Protein AF-A0A970PQY0-F1 (afdb_monomer_lite)

Foldseek 3Di:
DDPPPCVCVLVVLV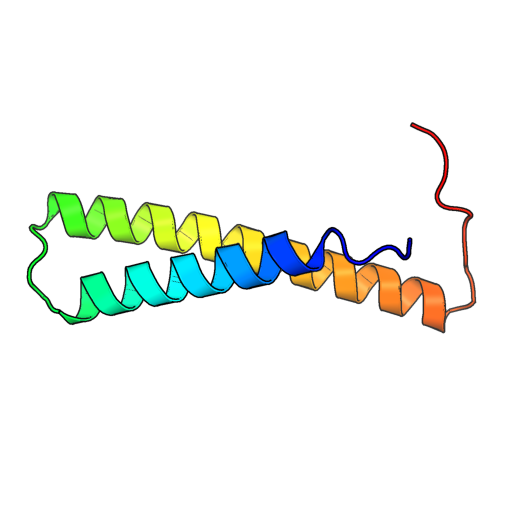VVLVVLVVVVVVVPDDPVRVVVSVVSNVVSVVVNVVVVVVVVV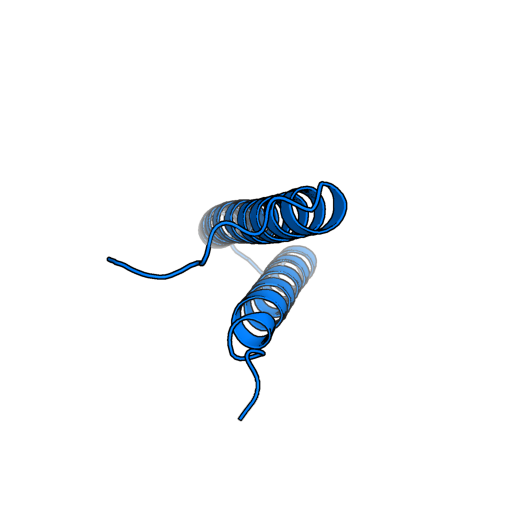VVVCVVVVNCPPPDDD

Radius of gyration: 17.18 Å; chains: 1; bounding box: 36×27×44 Å

Structure (mmCIF, N/CA/C/O backbone):
data_AF-A0A970PQY0-F1
#
_entry.id   AF-A0A970PQY0-F1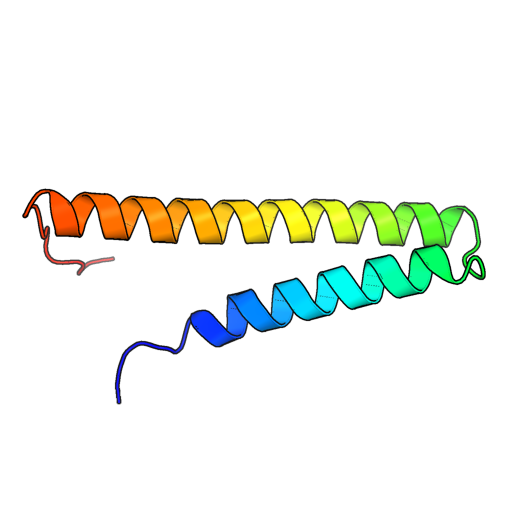
#
loop_
_atom_site.group_PDB
_atom_site.id
_atom_site.type_symbol
_atom_site.label_atom_id
_atom_site.label_alt_id
_atom_site.label_comp_id
_atom_site.label_asym_id
_atom_site.label_entity_id
_atom_site.label_seq_id
_atom_site.pdbx_PDB_ins_code
_atom_site.Cartn_x
_atom_site.Cartn_y
_atom_site.Cartn_z
_atom_site.occupancy
_atom_site.B_iso_or_equiv
_atom_site.auth_seq_id
_atom_site.auth_comp_id
_atom_site.auth_asym_id
_atom_site.auth_atom_id
_atom_site.pdbx_PDB_model_num
ATOM 1 N N . MET A 1 1 ? -0.947 -15.035 -26.042 1.00 34.50 1 MET A N 1
ATOM 2 C CA . MET A 1 1 ? -1.827 -14.282 -25.122 1.00 34.50 1 MET A CA 1
ATOM 3 C C . MET A 1 1 ? -0.910 -13.432 -24.265 1.00 34.50 1 MET A C 1
ATOM 5 O O . MET A 1 1 ? -0.144 -13.987 -23.494 1.00 34.50 1 MET A O 1
ATOM 9 N N . SER A 1 2 ? -0.852 -12.141 -24.590 1.00 40.31 2 SER A N 1
ATOM 10 C CA . SER A 1 2 ? 0.227 -11.202 -24.252 1.00 40.31 2 SER A CA 1
ATOM 11 C C . SER A 1 2 ? 0.351 -10.929 -22.745 1.00 40.31 2 SER A C 1
ATOM 13 O O . SER A 1 2 ? -0.643 -10.906 -22.022 1.00 40.31 2 SER A O 1
ATOM 15 N N . GLU A 1 3 ? 1.599 -10.760 -22.310 1.00 45.06 3 GLU A N 1
ATOM 16 C CA . GLU A 1 3 ? 2.118 -10.515 -20.961 1.00 45.06 3 GLU A CA 1
ATOM 17 C C . GLU A 1 3 ? 1.523 -9.289 -20.230 1.00 45.06 3 GLU A C 1
ATOM 19 O O . GLU A 1 3 ? 2.212 -8.313 -19.954 1.00 45.06 3 GLU A O 1
ATOM 24 N N . TYR A 1 4 ? 0.249 -9.351 -19.842 1.00 47.81 4 TYR A N 1
ATOM 25 C CA . TYR A 1 4 ? -0.371 -8.390 -18.910 1.00 47.81 4 TYR A CA 1
ATOM 26 C C . TYR A 1 4 ? -0.827 -9.037 -17.599 1.00 47.81 4 TYR A C 1
ATOM 28 O O . TYR A 1 4 ? -1.498 -8.421 -16.779 1.00 47.81 4 TYR A O 1
ATOM 36 N N . LYS A 1 5 ? -0.417 -10.281 -17.333 1.00 44.19 5 LYS A N 1
ATOM 37 C CA . LYS A 1 5 ? -0.822 -11.019 -16.124 1.00 44.19 5 LYS A CA 1
ATOM 38 C C . LYS A 1 5 ? -0.311 -10.398 -14.808 1.00 44.19 5 LYS A C 1
ATOM 40 O O . LYS A 1 5 ? -0.683 -10.871 -13.743 1.00 44.19 5 LYS A O 1
ATOM 45 N N . ASN A 1 6 ? 0.504 -9.343 -14.874 1.00 53.19 6 ASN A N 1
ATOM 46 C CA . ASN A 1 6 ? 1.050 -8.656 -13.705 1.00 53.19 6 ASN A CA 1
ATOM 47 C C . ASN A 1 6 ? 0.394 -7.294 -13.404 1.00 53.19 6 ASN A C 1
ATOM 49 O O . ASN A 1 6 ? 0.591 -6.779 -12.311 1.00 53.19 6 ASN A O 1
ATOM 53 N N . THR A 1 7 ? -0.393 -6.712 -14.322 1.00 50.22 7 THR A N 1
ATOM 54 C CA . THR A 1 7 ? -1.115 -5.455 -14.033 1.00 50.22 7 THR A CA 1
ATOM 55 C C . THR A 1 7 ? -2.281 -5.682 -13.082 1.00 50.22 7 THR A C 1
ATOM 57 O O . THR A 1 7 ? -2.485 -4.862 -12.198 1.00 50.22 7 THR A O 1
ATOM 60 N N . ALA A 1 8 ? -2.963 -6.831 -13.180 1.00 56.69 8 ALA A N 1
ATOM 61 C CA . ALA A 1 8 ? -3.999 -7.217 -12.218 1.00 56.69 8 ALA A CA 1
ATOM 62 C C . ALA A 1 8 ? -3.467 -7.169 -10.773 1.00 56.69 8 ALA A C 1
ATOM 64 O O . ALA A 1 8 ? -4.082 -6.579 -9.905 1.00 56.69 8 ALA A O 1
ATOM 65 N N . ASN A 1 9 ? -2.241 -7.644 -10.537 1.00 82.56 9 ASN A N 1
ATOM 66 C CA . ASN A 1 9 ? -1.669 -7.681 -9.192 1.00 82.56 9 ASN A C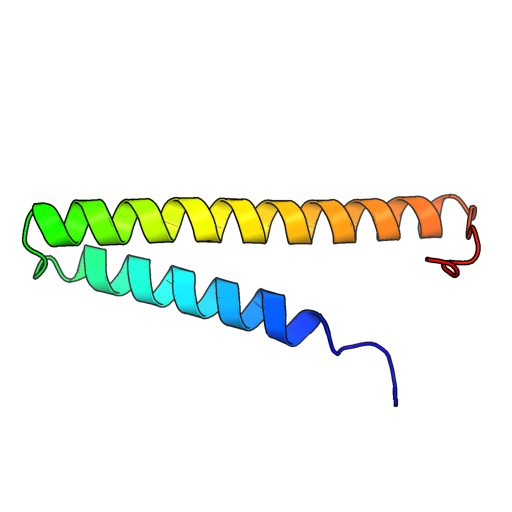A 1
ATOM 67 C C . ASN A 1 9 ? -1.284 -6.296 -8.629 1.00 82.56 9 ASN A C 1
ATOM 69 O O . ASN A 1 9 ? -1.131 -6.170 -7.420 1.00 82.56 9 ASN A O 1
ATOM 73 N N . PHE A 1 10 ? -1.074 -5.274 -9.466 1.00 90.44 10 PHE A N 1
ATOM 74 C CA . PHE A 1 10 ? -0.818 -3.911 -8.985 1.00 90.44 10 PHE A CA 1
ATOM 75 C C . PHE A 1 10 ? -2.128 -3.184 -8.686 1.00 90.44 10 PHE A C 1
ATOM 77 O O . PHE A 1 10 ? -2.285 -2.657 -7.589 1.00 90.44 10 PHE A O 1
ATOM 84 N N . GLU A 1 11 ? -3.067 -3.202 -9.637 1.00 92.12 11 GLU A N 1
ATOM 85 C CA . GLU A 1 11 ? -4.370 -2.544 -9.485 1.00 92.12 11 GLU A CA 1
ATOM 86 C C . GLU A 1 11 ? -5.152 -3.139 -8.302 1.00 92.12 11 GLU A C 1
ATOM 88 O O . GLU A 1 11 ? -5.649 -2.389 -7.469 1.00 92.12 11 GLU A O 1
ATOM 93 N N . ASP A 1 12 ? -5.141 -4.469 -8.129 1.00 92.31 12 ASP A N 1
ATOM 94 C CA . ASP A 1 12 ? -5.794 -5.137 -6.992 1.00 92.31 12 ASP A CA 1
ATOM 95 C C . ASP A 1 12 ? -5.191 -4.697 -5.641 1.00 92.31 12 ASP A C 1
ATOM 97 O O . ASP A 1 12 ? -5.897 -4.517 -4.645 1.00 92.31 12 ASP A O 1
ATOM 101 N N . LYS A 1 13 ? -3.864 -4.511 -5.579 1.00 93.50 13 LYS A N 1
ATOM 102 C CA . LYS A 1 13 ? -3.187 -4.010 -4.370 1.00 93.50 13 LYS A CA 1
ATOM 103 C C . LYS A 1 13 ? -3.506 -2.542 -4.116 1.00 93.50 13 LYS A C 1
ATOM 105 O O . LYS A 1 13 ? -3.580 -2.140 -2.958 1.00 93.50 13 LYS A O 1
ATOM 110 N N . LEU A 1 14 ? -3.650 -1.745 -5.172 1.00 95.38 14 LEU A N 1
ATOM 111 C CA . LEU A 1 14 ? -3.996 -0.336 -5.059 1.00 95.38 14 LEU A CA 1
ATOM 112 C C . LEU A 1 14 ? -5.426 -0.180 -4.533 1.00 95.38 14 LEU A C 1
ATOM 114 O O . LEU A 1 14 ? -5.620 0.509 -3.535 1.00 95.38 14 LEU A O 1
ATOM 118 N N . GLU A 1 15 ? -6.384 -0.910 -5.104 1.00 95.94 15 GLU A N 1
ATOM 119 C CA . GLU A 1 15 ? -7.779 -0.926 -4.647 1.00 95.94 15 GLU A CA 1
ATOM 120 C C . GLU A 1 15 ? -7.886 -1.396 -3.187 1.00 95.94 15 GLU A C 1
ATOM 122 O O . GLU A 1 15 ? -8.582 -0.794 -2.368 1.00 95.94 15 GLU A O 1
ATOM 127 N N . ALA A 1 16 ? -7.129 -2.432 -2.810 1.00 94.44 16 ALA A N 1
ATOM 128 C CA . ALA A 1 16 ? -7.075 -2.880 -1.423 1.00 94.44 16 ALA A CA 1
ATOM 129 C C . ALA A 1 16 ? -6.512 -1.804 -0.472 1.00 94.44 16 ALA A C 1
ATOM 131 O O . ALA A 1 16 ? -6.967 -1.706 0.668 1.00 94.44 16 ALA A O 1
ATOM 132 N N . LEU A 1 17 ? -5.548 -0.984 -0.911 1.00 96.38 17 LEU A N 1
ATOM 133 C CA . LEU A 1 17 ? -5.006 0.109 -0.101 1.00 96.38 17 LEU A CA 1
ATOM 134 C C . LEU A 1 17 ? -6.034 1.227 0.070 1.00 96.38 17 LEU A C 1
ATOM 136 O O . LEU A 1 17 ? -6.224 1.712 1.184 1.00 96.38 17 LEU A O 1
ATOM 140 N N . GLU A 1 18 ? -6.723 1.597 -1.006 1.00 96.44 18 GLU A N 1
ATOM 141 C CA . GLU A 1 18 ? -7.796 2.592 -0.985 1.00 96.44 18 GLU A CA 1
ATOM 142 C C . GLU A 1 18 ? -8.938 2.166 -0.055 1.00 96.44 18 GLU A C 1
ATOM 144 O O . GLU A 1 18 ? -9.406 2.967 0.756 1.00 96.44 18 GLU A O 1
ATOM 149 N N . ALA A 1 19 ? -9.325 0.888 -0.086 1.00 95.50 19 ALA A N 1
ATOM 150 C CA . ALA A 1 19 ? -10.332 0.339 0.817 1.00 95.50 19 ALA A CA 1
ATOM 151 C C . ALA A 1 19 ? -9.904 0.418 2.294 1.00 95.50 19 ALA A C 1
ATOM 153 O O . ALA A 1 19 ? -10.714 0.770 3.154 1.00 95.50 19 ALA A O 1
ATOM 154 N N . LEU A 1 20 ? -8.631 0.132 2.603 1.00 95.12 20 LEU A N 1
ATOM 155 C CA . LEU A 1 20 ? -8.104 0.272 3.966 1.00 95.12 20 LEU A CA 1
ATOM 156 C C . LEU A 1 20 ? -8.132 1.734 4.429 1.00 95.12 20 LEU A C 1
ATOM 158 O O . LEU A 1 20 ? -8.527 1.999 5.563 1.00 95.12 20 LEU A O 1
ATOM 162 N N . VAL A 1 21 ? -7.754 2.678 3.561 1.00 95.50 21 VAL A N 1
ATOM 163 C CA . VAL A 1 21 ? -7.801 4.117 3.865 1.00 95.50 21 VAL A CA 1
ATOM 164 C C . VAL A 1 21 ? -9.235 4.564 4.132 1.00 95.50 21 VAL A C 1
ATOM 166 O O . VAL A 1 21 ? -9.491 5.156 5.179 1.00 95.50 21 VAL A O 1
ATOM 169 N N . ALA A 1 22 ? -10.181 4.205 3.260 1.00 95.19 22 ALA A N 1
ATOM 170 C CA . ALA A 1 22 ? -11.594 4.527 3.446 1.00 95.19 22 ALA A CA 1
ATOM 171 C C . ALA A 1 22 ? -12.127 3.991 4.788 1.00 95.19 22 ALA A C 1
ATOM 173 O O . ALA A 1 22 ? -12.792 4.709 5.533 1.00 95.19 22 ALA A O 1
ATOM 174 N N . GLN A 1 23 ? -11.759 2.759 5.153 1.00 93.06 23 GLN A N 1
ATOM 175 C CA . GLN A 1 23 ? -12.144 2.161 6.433 1.00 93.06 23 GLN A CA 1
ATOM 176 C C . GLN A 1 23 ? -11.575 2.928 7.643 1.00 93.06 23 GLN A C 1
ATOM 178 O O . GLN A 1 23 ? -12.240 3.039 8.675 1.00 93.06 23 GLN A O 1
ATOM 183 N N . MET A 1 24 ? -10.352 3.460 7.539 1.00 92.38 24 MET A N 1
ATOM 184 C CA . MET A 1 24 ? -9.744 4.288 8.588 1.00 92.38 24 MET A CA 1
ATOM 185 C C . MET A 1 24 ? -10.416 5.664 8.693 1.00 92.38 24 MET A C 1
ATOM 187 O O . MET A 1 24 ? -10.627 6.154 9.802 1.00 92.38 24 MET A O 1
ATOM 191 N N . GLU A 1 25 ? -10.788 6.265 7.562 1.00 93.94 25 GLU A N 1
ATOM 192 C CA . GLU A 1 25 ? -11.464 7.568 7.501 1.00 93.94 25 GLU A CA 1
ATOM 193 C C . GLU A 1 25 ? -12.906 7.523 8.024 1.00 93.94 25 GLU A C 1
ATOM 195 O O . GLU A 1 25 ? -13.387 8.509 8.583 1.00 93.94 25 GLU A O 1
ATOM 200 N N . GLU A 1 26 ? -13.584 6.374 7.930 1.00 93.31 26 GLU A N 1
ATOM 201 C CA . GLU A 1 26 ? -14.911 6.181 8.527 1.00 93.31 26 GLU A CA 1
ATOM 202 C C . GLU A 1 26 ? -14.921 6.331 10.058 1.00 93.31 26 GLU A C 1
ATOM 204 O O . GLU A 1 26 ? -15.982 6.556 10.645 1.00 93.31 26 GLU A O 1
ATOM 209 N N . GLY A 1 27 ? -13.767 6.183 10.721 1.00 90.56 27 GLY A N 1
ATOM 210 C CA . GLY A 1 27 ? -13.620 6.415 12.161 1.00 90.56 27 GLY A CA 1
ATOM 211 C C . GLY A 1 27 ? -14.354 5.411 13.060 1.00 90.56 27 GLY A C 1
ATOM 212 O O . GLY A 1 27 ? -14.558 5.682 14.241 1.00 90.56 27 GLY A O 1
ATOM 213 N N . LYS A 1 28 ? -14.768 4.256 12.520 1.00 92.62 28 LYS A N 1
ATOM 214 C CA . LYS A 1 28 ? -15.506 3.206 13.254 1.00 92.62 28 LYS A CA 1
ATOM 215 C C . LYS A 1 28 ? -14.613 2.121 13.861 1.00 92.62 28 LYS A C 1
ATOM 217 O O . LYS A 1 28 ? -15.123 1.243 14.551 1.00 92.62 28 LYS A O 1
ATOM 222 N N . LEU A 1 29 ? -13.311 2.160 13.585 1.00 93.56 29 LEU A N 1
ATOM 223 C CA . LEU A 1 29 ? -12.354 1.163 14.059 1.00 93.56 29 LEU A CA 1
ATOM 224 C C . LEU A 1 29 ? -11.980 1.415 15.517 1.00 93.56 29 LEU A C 1
ATOM 226 O O . LEU A 1 29 ? -11.709 2.548 15.919 1.00 93.56 29 LEU A O 1
ATOM 230 N N . SER A 1 30 ? -11.916 0.343 16.302 1.00 96.25 30 SER A N 1
ATOM 231 C CA . SER A 1 30 ? -11.253 0.377 17.604 1.00 96.25 30 SER A CA 1
ATOM 232 C C . SER A 1 30 ? -9.751 0.637 17.446 1.00 96.25 30 SER A C 1
ATOM 234 O O . SER A 1 30 ? -9.190 0.513 16.357 1.00 96.25 30 SER A O 1
ATOM 236 N N . LEU A 1 31 ? -9.070 0.985 18.541 1.00 94.06 31 LEU A N 1
ATOM 237 C CA . LEU A 1 31 ? -7.633 1.272 18.512 1.00 94.06 31 LEU A CA 1
ATOM 238 C C . LEU A 1 31 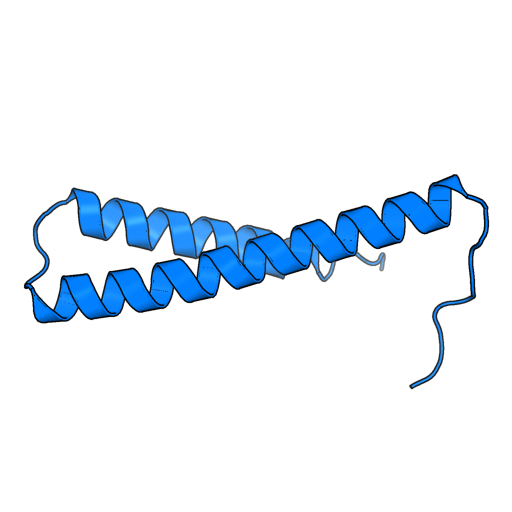? -6.809 0.084 17.982 1.00 94.06 31 LEU A C 1
ATOM 240 O O . LEU A 1 31 ? -5.927 0.278 17.148 1.00 94.06 31 LEU A O 1
ATOM 244 N N . ASP A 1 32 ? -7.129 -1.136 18.417 1.00 95.69 32 ASP A N 1
ATOM 245 C CA . ASP A 1 32 ? -6.433 -2.348 17.973 1.00 95.69 32 ASP A CA 1
ATOM 246 C C . ASP A 1 32 ? -6.681 -2.627 16.482 1.00 95.69 32 ASP A C 1
ATOM 248 O O . ASP A 1 32 ? -5.759 -2.974 15.740 1.00 95.69 32 ASP A O 1
ATOM 252 N N . GLU A 1 33 ? -7.912 -2.416 16.007 1.00 95.00 33 GLU A N 1
ATOM 253 C CA . GLU A 1 33 ? -8.247 -2.545 14.586 1.00 95.00 33 GLU A CA 1
ATOM 254 C C . GLU A 1 33 ? -7.566 -1.469 13.739 1.00 95.00 33 GLU A C 1
ATOM 256 O O . GLU A 1 33 ? -7.108 -1.764 12.635 1.00 95.00 33 GLU A O 1
ATOM 261 N N . LEU A 1 34 ? -7.460 -0.237 14.245 1.00 94.81 34 LEU A N 1
ATOM 262 C CA . LEU A 1 34 ? -6.769 0.859 13.573 1.00 94.81 34 LEU A CA 1
ATOM 263 C C . LEU A 1 34 ? -5.280 0.534 13.401 1.00 94.81 34 LEU A C 1
ATOM 265 O O . LEU A 1 34 ? -4.746 0.690 12.304 1.00 94.81 34 LEU A O 1
ATOM 269 N N . LEU A 1 35 ? -4.628 0.023 14.450 1.00 95.94 35 LEU A N 1
ATOM 270 C CA . LEU A 1 35 ? -3.230 -0.413 14.399 1.00 95.94 35 LEU A CA 1
ATOM 271 C C . LEU A 1 35 ? -3.034 -1.553 13.393 1.00 95.94 35 LEU A C 1
ATOM 273 O O . LEU A 1 35 ? -2.146 -1.483 12.544 1.00 95.94 35 LEU A O 1
ATOM 277 N N . ALA A 1 36 ? -3.905 -2.564 13.417 1.00 95.75 36 ALA A N 1
ATOM 278 C CA . ALA A 1 36 ? -3.840 -3.674 12.470 1.00 95.75 36 ALA A CA 1
ATOM 279 C C . ALA A 1 36 ? -4.084 -3.228 11.015 1.00 95.75 36 ALA A C 1
ATOM 281 O O . ALA A 1 36 ? -3.446 -3.730 10.087 1.00 95.75 36 ALA A O 1
ATOM 282 N N . THR A 1 37 ? -5.009 -2.289 10.801 1.00 94.75 37 THR A N 1
ATOM 283 C CA . THR A 1 37 ? -5.331 -1.726 9.479 1.00 94.75 37 THR A CA 1
ATOM 284 C C . THR A 1 37 ? -4.165 -0.890 8.955 1.00 94.75 37 THR A C 1
ATOM 286 O O . THR A 1 37 ? -3.763 -1.052 7.804 1.00 94.75 37 THR A O 1
ATOM 289 N N . TYR A 1 38 ? -3.546 -0.090 9.824 1.00 95.06 38 TYR A N 1
ATOM 290 C CA . TYR A 1 38 ? -2.348 0.681 9.512 1.00 95.06 38 TYR A CA 1
ATOM 291 C C . TYR A 1 38 ? -1.170 -0.216 9.109 1.00 95.06 38 TYR A C 1
ATOM 293 O O . TYR A 1 38 ? -0.577 -0.006 8.053 1.00 95.06 38 TYR A O 1
ATOM 301 N N . GLU A 1 39 ? -0.861 -1.263 9.883 1.00 96.50 39 GLU A N 1
ATOM 302 C CA . GLU A 1 39 ? 0.221 -2.199 9.543 1.00 96.50 39 GLU A CA 1
ATOM 303 C C . GLU A 1 39 ? 0.011 -2.877 8.183 1.00 96.50 39 GLU A C 1
ATOM 305 O O . GLU A 1 39 ? 0.965 -3.068 7.421 1.00 96.50 39 GLU A O 1
ATOM 310 N N . LYS A 1 40 ? -1.235 -3.251 7.866 1.00 95.38 40 LYS A N 1
ATOM 311 C CA . LYS A 1 40 ? -1.590 -3.801 6.551 1.00 95.38 40 LYS A CA 1
ATOM 312 C C . LYS A 1 40 ? -1.391 -2.765 5.447 1.00 95.38 40 LYS A C 1
ATOM 314 O O . LYS A 1 40 ? -0.787 -3.096 4.430 1.00 95.38 40 LYS A O 1
ATOM 319 N N . GLY A 1 41 ? -1.843 -1.530 5.665 1.00 95.81 41 GLY A N 1
ATOM 320 C CA . GLY A 1 41 ? -1.688 -0.429 4.717 1.00 95.81 41 GLY A CA 1
ATOM 321 C C . GLY A 1 41 ? -0.221 -0.130 4.402 1.00 95.81 41 GLY A C 1
ATOM 322 O O . GLY A 1 41 ? 0.140 -0.026 3.234 1.00 95.81 41 GLY A O 1
ATOM 323 N N . VAL A 1 42 ? 0.647 -0.095 5.421 1.00 96.88 42 VAL A N 1
ATOM 324 C CA . VAL A 1 42 ? 2.097 0.109 5.243 1.00 96.88 42 VAL A CA 1
ATOM 325 C C . VAL A 1 42 ? 2.712 -0.990 4.376 1.00 96.88 42 VAL A C 1
ATOM 327 O O . VAL A 1 42 ? 3.374 -0.692 3.385 1.00 96.88 42 VAL A O 1
ATOM 330 N N . LYS A 1 43 ? 2.437 -2.265 4.681 1.00 95.88 43 LYS A N 1
ATOM 331 C CA . LYS A 1 43 ? 2.956 -3.400 3.892 1.00 95.88 43 LYS A CA 1
ATOM 332 C C . LYS A 1 43 ? 2.503 -3.348 2.433 1.00 95.88 43 LYS A C 1
ATOM 334 O O . LYS A 1 43 ? 3.258 -3.705 1.528 1.00 95.88 43 LYS A O 1
ATOM 339 N N . LEU A 1 44 ? 1.263 -2.928 2.207 1.00 95.69 44 LEU A N 1
ATOM 340 C CA . LEU A 1 44 ? 0.683 -2.834 0.877 1.00 95.69 44 LEU A CA 1
ATOM 341 C C . LEU A 1 44 ? 1.299 -1.676 0.080 1.00 95.69 44 LEU A C 1
ATOM 343 O O . LEU A 1 44 ? 1.695 -1.872 -1.069 1.00 95.69 44 LEU A O 1
ATOM 347 N N . ALA A 1 45 ? 1.480 -0.516 0.717 1.00 95.69 45 ALA A N 1
ATOM 348 C CA . ALA A 1 45 ? 2.171 0.634 0.141 1.00 95.69 45 ALA A CA 1
ATOM 349 C C . ALA A 1 45 ? 3.629 0.309 -0.231 1.00 95.69 45 ALA A C 1
ATOM 351 O O . ALA A 1 45 ? 4.071 0.639 -1.333 1.00 95.69 45 ALA A O 1
ATOM 352 N N . ASP A 1 46 ? 4.353 -0.404 0.636 1.00 96.31 46 ASP A N 1
ATOM 353 C CA . ASP A 1 46 ? 5.718 -0.862 0.353 1.00 96.31 46 ASP A CA 1
ATOM 354 C C . ASP A 1 46 ? 5.759 -1.807 -0.857 1.00 96.31 46 ASP A C 1
ATOM 356 O O . ASP A 1 46 ? 6.628 -1.678 -1.725 1.00 96.31 46 ASP A O 1
ATOM 360 N N . SER A 1 47 ? 4.794 -2.729 -0.968 1.00 93.00 47 SER A N 1
ATOM 361 C CA . SER A 1 47 ? 4.703 -3.605 -2.140 1.00 93.00 47 SER A CA 1
ATOM 362 C C . SER A 1 47 ? 4.410 -2.828 -3.424 1.00 93.00 47 SER A C 1
ATOM 364 O O . SER A 1 47 ? 5.006 -3.148 -4.450 1.00 93.00 47 SER A O 1
ATOM 366 N N . LEU A 1 48 ? 3.500 -1.851 -3.392 1.00 95.19 48 LEU A N 1
ATOM 367 C CA . LEU A 1 48 ? 3.167 -1.025 -4.558 1.00 95.19 48 LEU A CA 1
ATOM 368 C C . LEU A 1 48 ? 4.388 -0.227 -5.021 1.00 95.19 48 LEU A C 1
ATOM 370 O O . LEU A 1 48 ? 4.692 -0.183 -6.213 1.00 95.19 48 LEU A O 1
ATOM 374 N N . LYS A 1 49 ? 5.142 0.344 -4.076 1.00 95.38 49 LYS A N 1
ATOM 375 C CA . LYS A 1 49 ? 6.395 1.044 -4.371 1.00 95.38 49 LYS A CA 1
ATOM 376 C C . LYS A 1 49 ? 7.402 0.127 -5.068 1.00 95.38 49 LYS A C 1
ATOM 378 O O . LYS A 1 49 ? 7.969 0.517 -6.085 1.00 95.38 49 LYS A O 1
ATOM 383 N N . LEU A 1 50 ? 7.584 -1.096 -4.569 1.00 92.94 50 LEU A N 1
ATOM 384 C CA . LEU A 1 50 ? 8.492 -2.072 -5.176 1.00 92.94 50 LEU A CA 1
ATOM 385 C C . LEU A 1 50 ? 8.063 -2.455 -6.601 1.00 92.94 50 LEU A C 1
ATOM 387 O O . LEU A 1 50 ? 8.904 -2.618 -7.487 1.00 92.94 50 LEU A O 1
ATOM 391 N N . ASP A 1 51 ? 6.760 -2.592 -6.838 1.00 91.69 51 ASP A N 1
ATOM 392 C CA . ASP A 1 51 ? 6.230 -2.891 -8.168 1.00 91.69 51 ASP A CA 1
ATOM 393 C C . ASP A 1 51 ? 6.493 -1.733 -9.152 1.00 91.69 51 ASP A C 1
ATOM 395 O O . ASP A 1 51 ? 6.925 -1.975 -10.284 1.00 91.69 51 ASP A O 1
ATOM 399 N N . LEU A 1 52 ? 6.355 -0.478 -8.706 1.00 94.31 52 LEU A N 1
ATOM 400 C CA . LEU A 1 52 ? 6.718 0.706 -9.497 1.00 94.31 52 LEU A CA 1
ATOM 401 C C . LEU A 1 52 ? 8.224 0.782 -9.782 1.00 94.31 52 LEU A C 1
ATOM 403 O O . LEU A 1 52 ? 8.619 1.060 -10.915 1.00 94.31 52 LEU A O 1
ATOM 407 N N . GLU A 1 53 ? 9.073 0.497 -8.792 1.00 93.06 53 GLU A N 1
ATOM 408 C CA . GLU A 1 53 ? 10.533 0.472 -8.961 1.00 93.06 53 GLU A CA 1
ATOM 409 C C . GLU A 1 53 ? 10.960 -0.568 -10.007 1.00 93.06 53 GLU A C 1
ATOM 411 O O . GLU A 1 53 ? 11.782 -0.279 -10.881 1.00 93.06 53 GLU A O 1
ATOM 416 N N . ARG A 1 54 ? 10.353 -1.761 -9.988 1.00 89.75 54 ARG A N 1
ATOM 417 C CA . ARG A 1 54 ? 10.587 -2.809 -10.999 1.00 89.75 54 ARG A CA 1
ATOM 418 C C . ARG A 1 54 ? 10.152 -2.367 -12.392 1.00 89.75 54 ARG A C 1
ATOM 420 O O . ARG A 1 54 ? 10.885 -2.580 -13.360 1.00 89.75 54 ARG A O 1
ATOM 427 N N . ALA A 1 55 ? 8.980 -1.742 -12.505 1.00 89.38 55 ALA A N 1
ATOM 428 C CA . ALA A 1 55 ? 8.497 -1.213 -13.776 1.00 89.38 55 ALA A CA 1
ATOM 429 C C . ALA A 1 55 ? 9.442 -0.128 -14.323 1.00 89.38 55 ALA A C 1
ATOM 431 O O . ALA A 1 55 ? 9.798 -0.148 -15.503 1.00 89.38 55 ALA A O 1
ATOM 432 N N . GLN A 1 56 ? 9.914 0.775 -13.459 1.00 90.25 56 GLN A N 1
ATOM 433 C CA . GLN A 1 56 ? 10.882 1.809 -13.817 1.00 90.25 56 GLN A CA 1
ATOM 434 C C . GLN A 1 56 ? 12.226 1.214 -14.260 1.00 90.25 56 GLN A C 1
ATOM 436 O O . GLN A 1 56 ? 12.786 1.668 -15.262 1.00 90.25 56 GLN A O 1
ATOM 441 N N . ALA A 1 57 ? 12.735 0.197 -13.558 1.00 89.75 57 ALA A N 1
ATOM 442 C CA . ALA A 1 57 ? 13.968 -0.496 -13.926 1.00 89.75 57 ALA A CA 1
ATOM 443 C C . ALA A 1 57 ? 13.856 -1.126 -15.323 1.00 89.75 57 ALA A C 1
ATOM 445 O O . ALA A 1 57 ? 14.684 -0.835 -16.188 1.00 89.75 57 ALA A O 1
ATOM 446 N N . LYS A 1 58 ? 12.771 -1.868 -15.588 1.00 87.75 58 LYS A N 1
ATOM 447 C CA . LYS A 1 58 ? 12.499 -2.466 -16.906 1.00 87.75 58 LYS A CA 1
ATOM 448 C C . LYS A 1 58 ? 12.420 -1.406 -18.011 1.00 87.75 58 LYS A C 1
ATOM 450 O O . LYS A 1 58 ? 12.986 -1.581 -19.087 1.00 87.75 58 LYS A O 1
ATOM 455 N N . LEU A 1 59 ? 11.766 -0.270 -17.752 1.00 90.19 59 LEU A N 1
ATOM 456 C CA . LEU A 1 59 ? 11.726 0.851 -18.700 1.00 90.19 59 LEU A CA 1
ATOM 457 C C . LEU A 1 59 ? 13.113 1.454 -18.961 1.00 90.19 59 LEU A C 1
ATOM 459 O O . LEU A 1 59 ? 13.401 1.854 -20.089 1.00 90.19 59 LEU A O 1
ATOM 463 N N . SER A 1 60 ? 13.967 1.537 -17.940 1.00 87.81 60 SER A N 1
ATOM 464 C CA . SER A 1 60 ? 15.341 2.034 -18.074 1.00 87.81 60 SER A CA 1
ATOM 465 C C . SER A 1 60 ? 16.197 1.112 -18.947 1.00 87.81 60 SER A C 1
ATOM 467 O O . SER A 1 60 ? 16.886 1.595 -19.846 1.00 87.81 60 SER A O 1
ATOM 469 N N . GLU A 1 61 ? 16.102 -0.205 -18.748 1.00 90.00 61 GLU A N 1
ATOM 470 C CA . GLU A 1 61 ? 16.798 -1.213 -19.563 1.00 90.00 61 GLU A CA 1
ATOM 471 C C . GLU A 1 61 ? 16.382 -1.141 -21.037 1.00 90.00 61 GLU A C 1
ATOM 473 O O . GLU A 1 61 ? 17.236 -1.083 -21.927 1.00 90.00 61 GLU A O 1
ATOM 478 N N . LEU A 1 62 ? 15.071 -1.048 -21.292 1.00 88.69 62 LEU A N 1
ATOM 479 C CA . LEU A 1 62 ? 14.519 -0.897 -22.640 1.00 88.69 62 LEU A CA 1
ATOM 480 C C . LEU A 1 62 ? 15.014 0.387 -23.323 1.00 88.69 62 LEU A C 1
ATOM 482 O O . LEU A 1 62 ? 15.382 0.359 -24.496 1.00 88.69 62 LEU A O 1
ATOM 486 N N . LYS A 1 63 ? 15.073 1.511 -22.593 1.00 84.56 63 LYS A N 1
ATOM 487 C CA . LYS A 1 63 ? 15.585 2.792 -23.115 1.00 84.56 63 LYS A CA 1
ATOM 488 C C . LYS A 1 63 ? 17.076 2.753 -23.442 1.00 84.56 63 LYS A C 1
ATOM 490 O O . LYS A 1 63 ? 17.507 3.439 -24.362 1.00 84.56 63 LYS A O 1
ATOM 495 N N . GLN A 1 64 ? 17.859 1.974 -22.700 1.00 81.31 64 GLN A N 1
ATOM 496 C CA . GLN A 1 64 ? 19.304 1.849 -22.904 1.00 81.31 64 GLN A CA 1
ATOM 497 C C . GLN A 1 64 ? 19.676 0.823 -23.989 1.00 81.31 64 GLN A C 1
ATOM 499 O O . GLN A 1 64 ? 20.860 0.582 -24.216 1.00 81.31 64 GLN A O 1
ATOM 504 N N . GLY A 1 65 ? 18.697 0.195 -24.656 1.00 65.62 65 GLY A N 1
ATOM 505 C CA . GLY A 1 65 ? 18.938 -0.817 -25.694 1.00 65.62 65 GLY A CA 1
ATOM 506 C C . GLY A 1 65 ? 19.600 -2.101 -25.176 1.00 65.62 65 GLY A C 1
ATOM 507 O O . GLY A 1 65 ? 19.932 -2.983 -25.962 1.00 65.62 65 GLY A O 1
ATOM 508 N N . SER A 1 66 ? 19.776 -2.229 -23.858 1.00 60.97 66 SER A N 1
ATOM 509 C CA . SER A 1 66 ? 20.337 -3.406 -23.199 1.00 60.97 66 SER A CA 1
ATOM 510 C C . SER A 1 66 ? 19.211 -4.371 -22.860 1.00 60.97 66 SER A C 1
ATOM 512 O O . SER A 1 66 ? 18.895 -4.598 -21.696 1.00 60.97 66 SER A O 1
ATOM 514 N N . VAL A 1 67 ? 18.582 -4.936 -23.889 1.00 59.28 67 VAL A N 1
ATOM 515 C CA . VAL A 1 67 ? 17.679 -6.072 -23.698 1.00 59.28 67 VAL A CA 1
ATOM 516 C C . VAL A 1 67 ? 18.559 -7.289 -23.439 1.00 59.28 67 VAL A C 1
ATOM 518 O O . VAL A 1 67 ? 18.973 -7.982 -24.367 1.00 59.28 67 VAL A O 1
ATOM 521 N N . LYS A 1 68 ? 18.905 -7.536 -22.172 1.00 57.34 68 LYS A N 1
ATOM 522 C CA . LYS A 1 68 ? 19.320 -8.887 -21.794 1.00 57.34 68 LYS A CA 1
ATOM 523 C C . LYS A 1 68 ? 18.080 -9.774 -21.932 1.00 57.34 68 LYS A C 1
ATOM 525 O O . LYS A 1 68 ? 17.025 -9.376 -21.435 1.00 57.34 68 LYS A O 1
ATOM 530 N N . PRO A 1 69 ? 18.163 -10.909 -22.646 1.00 51.81 69 PRO A N 1
ATOM 531 C CA . PRO A 1 69 ? 17.031 -11.813 -22.759 1.00 51.81 69 PRO A CA 1
ATOM 532 C C . PRO A 1 69 ? 16.646 -12.245 -21.346 1.00 51.81 69 PRO A C 1
ATOM 534 O O . PRO A 1 69 ? 17.471 -12.776 -20.605 1.00 51.81 69 PRO A O 1
ATOM 537 N N . VAL A 1 70 ? 15.415 -11.922 -20.959 1.00 60.34 70 VAL A N 1
ATOM 538 C CA . VAL A 1 70 ? 14.819 -12.413 -19.723 1.00 60.34 70 VAL A CA 1
ATOM 539 C C . VAL A 1 70 ? 14.419 -13.853 -20.001 1.00 60.34 70 VAL A C 1
ATOM 541 O O . VAL A 1 70 ? 13.317 -14.099 -20.471 1.00 60.34 70 VAL A O 1
ATOM 544 N N . ASP A 1 71 ? 15.349 -14.773 -19.772 1.00 58.91 71 ASP A N 1
ATOM 545 C CA . ASP A 1 71 ? 15.035 -16.168 -19.495 1.00 58.91 71 ASP A CA 1
ATOM 546 C C . ASP A 1 71 ? 16.127 -16.804 -18.622 1.00 58.91 71 ASP A C 1
ATOM 548 O O . ASP A 1 71 ? 17.305 -16.462 -18.727 1.00 58.91 71 ASP A O 1
ATOM 552 N N . GLU A 1 72 ? 15.665 -17.748 -17.799 1.00 38.16 72 GLU A N 1
ATOM 553 C CA . GLU A 1 72 ? 16.379 -18.709 -16.937 1.00 38.16 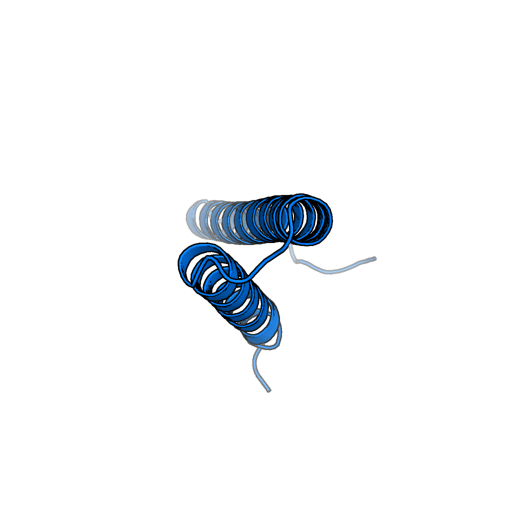72 GLU A CA 1
ATOM 554 C C . GLU A 1 72 ? 16.663 -18.318 -15.471 1.00 38.16 72 GLU A C 1
ATOM 556 O O . GLU A 1 72 ? 17.779 -17.959 -15.093 1.00 38.16 72 GLU A O 1
ATOM 561 N N . ALA A 1 73 ? 15.641 -18.496 -14.615 1.00 37.47 73 ALA A N 1
ATOM 562 C CA . ALA A 1 73 ? 15.619 -19.533 -13.560 1.00 37.47 73 ALA A CA 1
ATOM 563 C C . ALA A 1 73 ? 14.224 -19.661 -12.917 1.00 37.47 73 ALA A C 1
ATOM 565 O O . ALA A 1 73 ? 13.695 -18.633 -12.436 1.00 37.47 73 ALA A O 1
#

Secondary structure (DSSP, 8-state):
--S-TTHHHHHHHHHHHHHHHHHHHTT---HHHHHHHHHHHHHHHHHHHHHHHHHHHHHHHHHTT--------

pLDDT: mean 83.19, std 18.69, range [34.5, 96.88]

Sequence (73 aa):
MSEYKNTANFEDKLEALEALVAQMEEGKLSLDELLATYEKGVKLADSLKLDLERAQAKLSELKQGSVKPVDEA